Protein AF-A0A1E7HPQ3-F1 (afdb_monomer_lite)

Sequence (76 aa):
MLHYYRKQFLDYCQQADFSVRSIQALTIRLNELANFLKTQRIRSVKRVRYRHLIDFTADYNTPSIHVAKSRVWTLR

Radius of gyration: 12.92 Å; chains: 1; bounding box: 32×23×29 Å

Foldseek 3Di:
DLVVVLVVVLVVCVVVPNDPVRSVVSNVLSVLLVVLCVVVVNPDPVPDDLVSLLCSLQPRPNDDPVSSVVSVVVSD

Secondary structure (DSSP, 8-state):
-HHHHHHHHHHHHHHTT--HHHHHHHHHHHHHHHHHHHHTT---GGG--HHHHHHHHHTTT---HHHHHHHHHTT-

pLDDT: mean 87.76, std 6.76, range [59.81, 96.31]

Structure (mmCIF, N/CA/C/O backbone):
data_AF-A0A1E7HPQ3-F1
#
_entry.id   AF-A0A1E7HPQ3-F1
#
loop_
_atom_site.group_PDB
_atom_site.id
_atom_site.type_symbol
_atom_site.label_atom_id
_atom_site.label_alt_id
_atom_site.label_comp_id
_atom_site.label_asym_id
_atom_site.label_entity_id
_atom_site.label_seq_id
_atom_site.pdbx_PDB_ins_code
_atom_site.Cartn_x
_atom_site.Cartn_y
_atom_site.Cartn_z
_atom_site.occupancy
_atom_site.B_iso_or_equiv
_atom_site.auth_seq_id
_atom_site.auth_comp_id
_atom_site.auth_asym_id
_atom_site.auth_atom_id
_atom_site.pdbx_PDB_model_num
ATOM 1 N N . MET A 1 1 ? -2.009 8.595 12.007 1.00 59.81 1 MET A N 1
ATOM 2 C CA . MET A 1 1 ? -1.410 7.256 12.210 1.00 59.81 1 MET A CA 1
ATOM 3 C C . MET A 1 1 ? -0.981 6.600 10.898 1.00 59.81 1 MET A C 1
ATOM 5 O O . MET A 1 1 ? 0.208 6.401 10.722 1.00 59.81 1 MET A O 1
ATOM 9 N N . LEU A 1 2 ? -1.878 6.345 9.935 1.00 69.31 2 LEU A N 1
ATOM 10 C CA . LEU A 1 2 ? -1.492 5.742 8.643 1.00 69.31 2 LEU A CA 1
ATOM 11 C C . LEU A 1 2 ? -0.449 6.570 7.862 1.00 69.31 2 LEU A C 1
ATOM 13 O O . LEU A 1 2 ? 0.469 6.014 7.277 1.00 69.31 2 LEU A O 1
ATOM 17 N N . HIS A 1 3 ? -0.543 7.903 7.923 1.00 73.88 3 HIS A N 1
ATOM 18 C CA . HIS A 1 3 ? 0.439 8.813 7.319 1.00 73.88 3 HIS A CA 1
ATOM 19 C C . HIS A 1 3 ? 1.869 8.597 7.846 1.00 73.88 3 HIS A C 1
ATOM 21 O O . HIS A 1 3 ? 2.826 8.741 7.093 1.00 73.88 3 HIS A O 1
ATOM 27 N N . TYR A 1 4 ? 2.004 8.244 9.129 1.00 82.56 4 TYR A N 1
ATOM 28 C CA . TYR A 1 4 ? 3.296 8.009 9.772 1.00 82.56 4 TYR A CA 1
ATOM 29 C C . TYR A 1 4 ? 3.919 6.699 9.278 1.00 82.56 4 TYR A C 1
ATOM 31 O O . TYR A 1 4 ? 5.015 6.723 8.730 1.00 82.56 4 TYR A O 1
ATOM 39 N N . TYR A 1 5 ? 3.170 5.591 9.347 1.00 85.06 5 TYR A N 1
ATOM 40 C CA . TYR A 1 5 ? 3.630 4.292 8.841 1.00 85.06 5 TYR A CA 1
ATOM 41 C C . TYR A 1 5 ? 3.926 4.312 7.340 1.00 85.06 5 TYR A C 1
ATOM 43 O O . TYR A 1 5 ? 4.911 3.731 6.902 1.00 85.06 5 TYR A O 1
ATOM 51 N N . ARG A 1 6 ? 3.115 5.028 6.550 1.00 88.00 6 ARG A N 1
ATOM 52 C CA . ARG A 1 6 ? 3.359 5.212 5.114 1.00 88.00 6 ARG A CA 1
ATOM 53 C C . ARG A 1 6 ? 4.708 5.876 4.856 1.00 88.00 6 ARG A C 1
ATOM 55 O O . ARG A 1 6 ? 5.438 5.414 3.991 1.00 88.00 6 ARG A O 1
ATOM 62 N N . LYS A 1 7 ? 5.018 6.960 5.577 1.00 90.25 7 LYS A N 1
ATOM 63 C CA . LYS A 1 7 ? 6.288 7.672 5.406 1.00 90.25 7 LYS A CA 1
ATOM 64 C C . LYS A 1 7 ? 7.464 6.764 5.774 1.00 90.25 7 LYS A C 1
ATOM 66 O O . LYS A 1 7 ? 8.327 6.564 4.938 1.00 90.25 7 LYS A O 1
ATOM 71 N N . GLN A 1 8 ? 7.427 6.136 6.952 1.00 92.38 8 GLN A N 1
ATOM 72 C CA . GLN A 1 8 ? 8.484 5.213 7.386 1.00 92.38 8 GLN A CA 1
ATOM 73 C C . GLN A 1 8 ? 8.716 4.066 6.399 1.00 92.38 8 GLN A C 1
ATOM 75 O O . GLN A 1 8 ? 9.855 3.701 6.137 1.00 92.38 8 GLN A O 1
ATOM 80 N N . PHE A 1 9 ? 7.644 3.508 5.836 1.00 91.88 9 PHE A N 1
ATOM 81 C CA . PHE A 1 9 ? 7.750 2.442 4.849 1.00 91.88 9 PHE A CA 1
ATOM 82 C C . PHE A 1 9 ? 8.379 2.921 3.533 1.00 91.88 9 PHE A C 1
ATOM 84 O O . PHE A 1 9 ? 9.224 2.231 2.977 1.00 91.88 9 PHE A O 1
ATOM 91 N N . LEU A 1 10 ? 8.005 4.107 3.041 1.00 93.44 10 LEU A N 1
ATOM 92 C CA . LEU A 1 10 ? 8.609 4.676 1.831 1.00 93.44 10 LEU A CA 1
ATOM 93 C C . LEU A 1 10 ? 10.082 5.046 2.045 1.00 93.44 10 LEU A C 1
ATOM 95 O O . LEU A 1 10 ? 10.897 4.761 1.170 1.00 93.44 10 LEU A O 1
ATOM 99 N N . ASP A 1 11 ? 10.419 5.612 3.206 1.00 94.56 11 ASP A N 1
ATOM 100 C CA . ASP A 1 11 ? 11.799 5.917 3.597 1.00 94.56 11 ASP A CA 1
ATOM 101 C C . ASP A 1 11 ? 12.631 4.619 3.672 1.00 94.56 11 ASP A C 1
ATOM 103 O O . ASP A 1 11 ? 13.760 4.566 3.190 1.00 94.56 11 ASP A O 1
ATOM 107 N N . TYR A 1 12 ? 12.053 3.536 4.203 1.00 95.69 12 TYR A N 1
ATOM 108 C CA . TYR A 1 12 ? 12.676 2.211 4.190 1.00 95.69 12 TYR A CA 1
ATOM 109 C C . TYR A 1 12 ? 12.908 1.693 2.764 1.00 95.69 12 TYR A C 1
ATO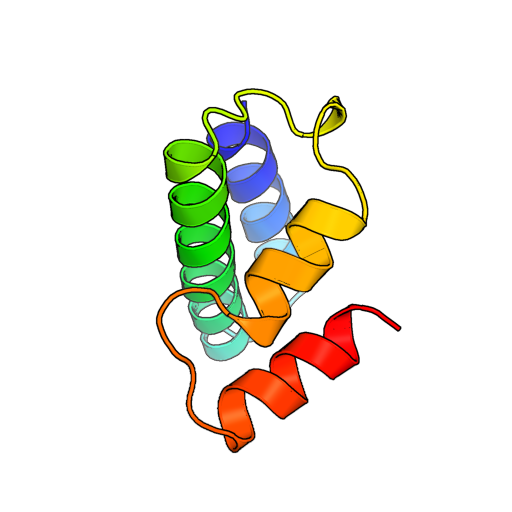M 111 O O . TYR A 1 12 ? 14.008 1.253 2.448 1.00 95.69 12 TYR A O 1
ATOM 119 N N . CYS A 1 13 ? 11.910 1.773 1.878 1.00 95.31 13 CYS A N 1
ATOM 120 C CA . CYS A 1 13 ? 12.070 1.342 0.486 1.00 95.31 13 CYS A CA 1
ATOM 121 C C . CYS A 1 13 ? 13.173 2.125 -0.240 1.00 95.31 13 CYS A C 1
ATOM 123 O O . CYS A 1 13 ? 13.892 1.545 -1.048 1.00 95.31 13 CYS A O 1
ATOM 125 N N . GLN A 1 14 ? 13.322 3.420 0.054 1.00 93.75 14 GLN A N 1
ATOM 126 C CA . GLN A 1 14 ? 14.419 4.236 -0.471 1.00 93.75 14 GLN A CA 1
ATOM 127 C C . GLN A 1 14 ? 15.785 3.734 -0.001 1.00 93.75 14 GLN A C 1
ATOM 129 O O . GLN A 1 14 ? 16.705 3.662 -0.805 1.00 93.75 14 GLN A O 1
ATOM 134 N N . GLN A 1 15 ? 15.910 3.364 1.275 1.00 96.00 15 GLN A N 1
ATOM 135 C CA . GLN A 1 15 ? 17.151 2.813 1.832 1.00 96.00 15 GLN A CA 1
ATOM 136 C C . GLN A 1 15 ? 17.442 1.384 1.357 1.00 96.00 15 GLN A C 1
ATOM 138 O O . GLN A 1 15 ? 18.592 0.965 1.357 1.00 96.00 15 GLN A O 1
ATOM 143 N N . ALA A 1 16 ? 16.415 0.635 0.957 1.00 96.00 16 ALA A N 1
ATOM 144 C CA . ALA A 1 16 ? 16.529 -0.722 0.432 1.00 96.00 16 ALA A CA 1
ATOM 145 C C . ALA A 1 16 ? 16.769 -0.768 -1.094 1.00 96.00 16 ALA A C 1
ATOM 147 O O . ALA A 1 16 ? 16.469 -1.781 -1.725 1.00 96.00 16 ALA A O 1
ATOM 148 N N . ASP A 1 17 ? 17.244 0.330 -1.694 1.00 95.38 17 ASP A N 1
ATOM 149 C CA . ASP A 1 17 ? 17.567 0.459 -3.123 1.00 95.38 17 ASP A CA 1
ATOM 150 C C . ASP A 1 17 ? 16.411 0.128 -4.086 1.00 95.38 17 ASP A C 1
ATOM 152 O O . ASP A 1 17 ? 16.603 -0.320 -5.222 1.00 95.38 17 ASP A O 1
ATOM 156 N N . PHE A 1 18 ? 15.164 0.385 -3.674 1.00 95.81 18 PHE A N 1
ATOM 157 C CA . PHE A 1 18 ? 14.035 0.273 -4.595 1.00 95.81 18 PHE A CA 1
ATOM 158 C C . PHE A 1 18 ? 14.158 1.333 -5.691 1.00 95.81 18 PHE A C 1
ATOM 160 O O . PHE A 1 18 ? 14.445 2.501 -5.430 1.00 95.81 18 PHE A O 1
ATOM 167 N N . SER A 1 19 ? 13.845 0.950 -6.933 1.00 96.31 19 SER A N 1
ATOM 168 C CA . SER A 1 19 ? 13.850 1.905 -8.042 1.00 96.31 19 SER A CA 1
ATOM 169 C C . SER A 1 19 ? 12.902 3.083 -7.776 1.00 96.31 19 SER A C 1
ATOM 171 O O . SER A 1 19 ? 11.827 2.920 -7.187 1.00 96.31 19 SER A O 1
ATOM 173 N N . VAL A 1 20 ? 13.245 4.263 -8.301 1.00 95.00 20 VAL A N 1
ATOM 174 C CA . VAL A 1 20 ? 12.392 5.464 -8.221 1.00 95.00 20 VAL A CA 1
ATOM 175 C C . VAL A 1 20 ? 10.976 5.171 -8.723 1.00 95.00 20 VAL A C 1
ATOM 177 O O . VAL A 1 20 ? 9.993 5.573 -8.100 1.00 95.00 20 VAL A O 1
ATOM 180 N N . ARG A 1 21 ? 10.859 4.401 -9.812 1.00 95.12 21 ARG A N 1
ATOM 181 C CA . ARG A 1 21 ? 9.569 3.996 -10.382 1.00 95.12 21 ARG A CA 1
ATOM 182 C C . ARG A 1 21 ? 8.766 3.125 -9.414 1.00 95.12 21 ARG A C 1
ATOM 184 O O . ARG A 1 21 ? 7.559 3.321 -9.280 1.00 95.12 21 ARG A O 1
ATOM 191 N N . SER A 1 22 ? 9.423 2.200 -8.715 1.00 92.75 22 SER A N 1
ATOM 192 C CA . SER A 1 22 ? 8.793 1.366 -7.685 1.00 92.75 22 SER A CA 1
ATOM 193 C C . SER A 1 22 ? 8.304 2.211 -6.510 1.00 92.75 22 SER A C 1
ATOM 195 O O . SER A 1 22 ? 7.163 2.053 -6.082 1.00 92.75 22 SER A O 1
ATOM 197 N N . ILE A 1 23 ? 9.115 3.158 -6.029 1.00 94.81 23 ILE A N 1
ATOM 198 C CA . ILE A 1 23 ? 8.745 4.068 -4.933 1.00 94.81 23 ILE A CA 1
ATOM 199 C C . ILE A 1 23 ? 7.542 4.934 -5.323 1.00 94.81 23 ILE A C 1
ATOM 201 O O . ILE A 1 23 ? 6.604 5.085 -4.537 1.00 94.81 23 ILE A O 1
ATOM 205 N N . GLN A 1 24 ? 7.523 5.471 -6.546 1.00 94.19 24 GLN A N 1
ATOM 206 C CA . GLN A 1 24 ? 6.387 6.236 -7.068 1.00 94.19 24 GLN A CA 1
ATOM 207 C C . GLN A 1 24 ? 5.116 5.382 -7.128 1.00 94.19 24 GLN A C 1
ATOM 209 O O . GLN A 1 24 ? 4.066 5.799 -6.632 1.00 94.19 24 GLN A O 1
ATOM 214 N N . ALA A 1 25 ? 5.211 4.165 -7.671 1.00 91.19 25 ALA A N 1
ATOM 215 C CA . ALA A 1 25 ? 4.084 3.241 -7.739 1.00 91.19 25 ALA A CA 1
ATOM 216 C C . ALA A 1 25 ? 3.547 2.890 -6.339 1.00 91.19 25 ALA A C 1
ATOM 218 O O . ALA A 1 25 ? 2.339 2.966 -6.104 1.00 91.19 25 ALA A O 1
ATOM 219 N N . LEU A 1 26 ? 4.434 2.580 -5.388 1.00 91.88 26 LEU A N 1
ATOM 220 C CA . LEU A 1 26 ? 4.077 2.316 -3.991 1.00 91.88 26 LEU A CA 1
ATOM 221 C C . LEU A 1 26 ? 3.415 3.531 -3.339 1.00 91.88 26 LEU A C 1
ATOM 223 O O . LEU A 1 26 ? 2.392 3.389 -2.673 1.00 91.88 26 LEU A O 1
ATOM 227 N N . THR A 1 27 ? 3.941 4.732 -3.575 1.00 93.62 27 THR A N 1
ATOM 228 C CA . THR A 1 27 ? 3.368 5.981 -3.055 1.00 93.62 27 THR A CA 1
ATOM 229 C C . THR A 1 27 ? 1.926 6.164 -3.523 1.00 93.62 27 THR A C 1
ATOM 231 O O . THR A 1 27 ? 1.046 6.438 -2.705 1.00 93.62 27 THR A O 1
ATOM 234 N N . ILE A 1 28 ? 1.659 5.957 -4.817 1.00 91.00 28 ILE A N 1
ATOM 235 C CA . ILE A 1 28 ? 0.306 6.036 -5.386 1.00 91.00 28 ILE A CA 1
ATOM 236 C C . ILE A 1 28 ? -0.615 5.013 -4.710 1.00 91.00 28 ILE A C 1
ATOM 238 O O . ILE A 1 28 ? -1.676 5.383 -4.205 1.00 91.00 28 ILE A O 1
ATOM 242 N N . ARG A 1 29 ? -0.199 3.745 -4.616 1.00 88.25 29 ARG A N 1
ATOM 243 C CA . ARG A 1 29 ? -1.018 2.678 -4.011 1.00 88.25 29 ARG A CA 1
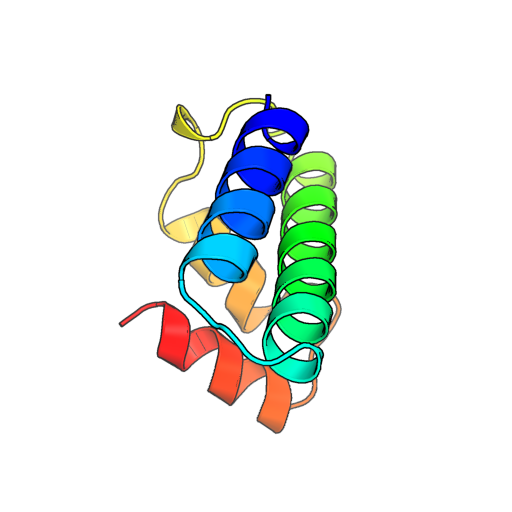ATOM 244 C C . ARG A 1 29 ? -1.291 2.899 -2.526 1.00 88.25 29 ARG A C 1
ATOM 246 O O . ARG A 1 29 ? -2.414 2.692 -2.069 1.00 88.25 29 ARG A O 1
ATOM 253 N N . LEU A 1 30 ? -0.307 3.374 -1.770 1.00 91.00 30 LEU A N 1
ATOM 254 C CA . LEU A 1 30 ? -0.483 3.690 -0.353 1.00 91.00 30 LEU A CA 1
ATOM 255 C C . LEU A 1 30 ? -1.404 4.899 -0.147 1.00 91.00 30 LEU A C 1
ATOM 257 O O . LEU A 1 30 ? -2.139 4.945 0.840 1.00 91.00 30 LEU A O 1
ATOM 261 N N . ASN A 1 31 ? -1.402 5.864 -1.070 1.00 91.12 31 ASN A N 1
ATOM 262 C CA . ASN A 1 31 ? -2.351 6.979 -1.059 1.00 91.12 31 ASN A CA 1
ATOM 263 C C . ASN A 1 31 ? -3.780 6.517 -1.366 1.00 91.12 31 ASN A C 1
ATOM 265 O O . ASN A 1 31 ? -4.711 6.932 -0.674 1.00 91.12 31 ASN A O 1
ATOM 269 N N . GLU A 1 32 ? -3.955 5.627 -2.345 1.00 90.44 32 GLU A N 1
ATOM 270 C CA . GLU A 1 32 ? -5.243 4.991 -2.638 1.00 90.44 32 GLU A CA 1
ATOM 271 C C . GLU A 1 32 ? -5.789 4.259 -1.405 1.00 90.44 32 GLU A C 1
ATOM 273 O O . GLU A 1 32 ? -6.919 4.521 -0.990 1.00 90.44 32 GLU A O 1
ATOM 278 N N . LEU A 1 33 ? -4.967 3.414 -0.771 1.00 89.06 33 LEU A N 1
ATOM 279 C CA . LEU A 1 33 ? -5.337 2.691 0.448 1.00 89.06 33 LEU A CA 1
ATOM 280 C C . LEU A 1 33 ? -5.685 3.652 1.590 1.00 89.06 33 LEU A C 1
ATOM 282 O O . LEU A 1 33 ? -6.663 3.450 2.308 1.00 89.06 33 LEU A O 1
ATOM 286 N N . ALA A 1 34 ? -4.914 4.728 1.755 1.00 90.31 34 ALA A N 1
ATOM 287 C CA . ALA A 1 34 ? -5.187 5.734 2.773 1.00 90.31 34 ALA A CA 1
ATOM 288 C C . ALA A 1 34 ? -6.542 6.414 2.584 1.00 90.31 34 ALA A C 1
ATOM 290 O O . ALA A 1 34 ? -7.251 6.653 3.563 1.00 90.3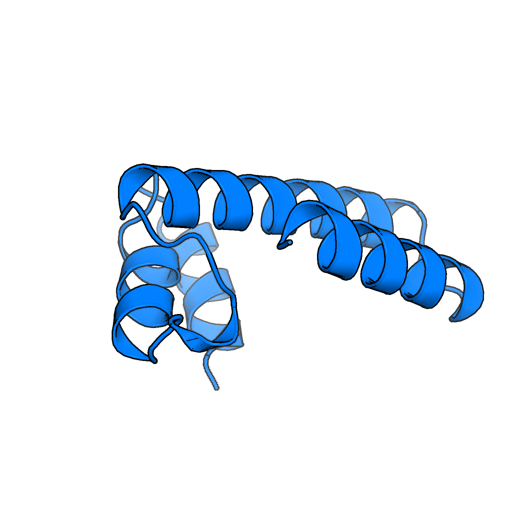1 34 ALA A O 1
ATOM 291 N N . ASN A 1 35 ? -6.905 6.715 1.342 1.00 90.69 35 ASN A N 1
ATOM 292 C CA . ASN A 1 35 ? -8.193 7.311 1.025 1.00 90.69 35 ASN A CA 1
ATOM 293 C C . ASN A 1 35 ? -9.336 6.312 1.233 1.00 90.69 35 ASN A C 1
ATOM 295 O O . ASN A 1 35 ? -10.318 6.667 1.881 1.00 90.69 35 ASN A O 1
ATOM 299 N N . PHE A 1 36 ? -9.171 5.053 0.822 1.00 91.62 36 PHE A N 1
ATOM 300 C CA . PHE A 1 36 ? -10.140 3.992 1.105 1.00 91.62 36 PHE A CA 1
ATOM 301 C C . PHE A 1 36 ? -10.395 3.818 2.612 1.00 91.62 36 PHE A C 1
ATOM 303 O O . PHE A 1 36 ? -11.533 3.800 3.072 1.00 91.62 36 PHE A O 1
ATOM 310 N N . LEU A 1 37 ? -9.344 3.762 3.431 1.00 90.81 37 LEU A N 1
ATOM 311 C CA . LEU A 1 37 ? -9.519 3.624 4.880 1.00 90.81 37 LEU A CA 1
ATOM 312 C C . LEU A 1 37 ? -10.228 4.840 5.498 1.00 90.81 37 LEU A C 1
ATOM 314 O O . LEU A 1 37 ? -10.997 4.681 6.451 1.00 90.81 37 LEU A O 1
ATOM 318 N N . LYS A 1 38 ? -10.028 6.046 4.943 1.00 90.31 38 LYS A N 1
ATOM 319 C CA . LYS A 1 38 ? -10.775 7.246 5.351 1.00 90.31 38 LYS A CA 1
ATOM 320 C C . LYS A 1 38 ? -12.263 7.134 5.018 1.00 90.31 38 LYS A C 1
ATOM 322 O O . LYS A 1 38 ? -13.066 7.473 5.887 1.00 90.31 38 LYS A O 1
ATOM 327 N N . THR A 1 39 ? -12.642 6.647 3.830 1.00 91.06 39 THR A N 1
ATOM 328 C CA . THR A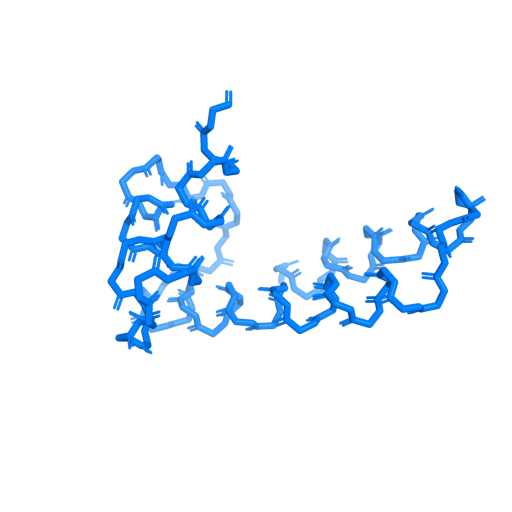 1 39 ? -14.066 6.483 3.465 1.00 91.06 39 THR A CA 1
ATOM 329 C C . THR A 1 39 ? -14.762 5.466 4.371 1.00 91.06 39 THR A C 1
ATOM 331 O O . THR A 1 39 ? -15.888 5.697 4.801 1.00 91.06 39 THR A O 1
ATOM 334 N N . GLN A 1 40 ? -14.044 4.421 4.791 1.00 90.06 40 GLN A N 1
ATOM 335 C CA . GLN A 1 40 ? -14.511 3.426 5.765 1.00 90.06 40 GLN A CA 1
ATOM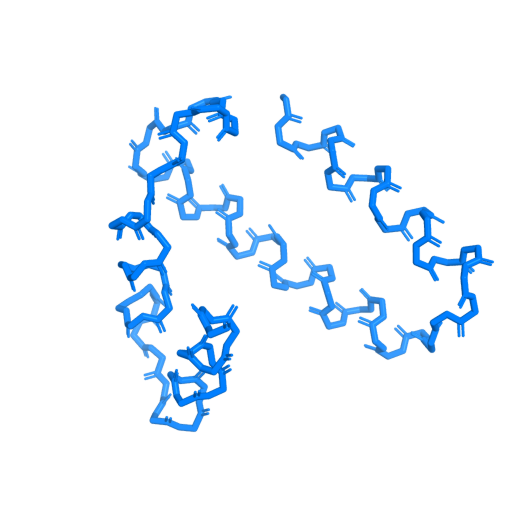 336 C C . GLN A 1 40 ? -14.455 3.905 7.233 1.00 90.06 40 GLN A C 1
ATOM 338 O O . GLN A 1 40 ? -14.753 3.144 8.155 1.00 90.06 40 GLN A O 1
ATOM 343 N N . ARG A 1 41 ? -14.053 5.162 7.489 1.00 91.06 41 ARG A N 1
ATOM 344 C CA . ARG A 1 41 ? -13.859 5.753 8.833 1.00 91.06 41 ARG A CA 1
ATOM 345 C C . ARG A 1 41 ? -12.886 4.959 9.726 1.00 91.06 41 ARG A C 1
ATOM 347 O O . ARG A 1 41 ? -12.942 5.036 10.957 1.00 91.06 41 ARG A O 1
ATOM 354 N N . ILE A 1 42 ? -11.942 4.234 9.126 1.00 90.06 42 ILE A N 1
ATOM 355 C CA . ILE A 1 42 ? -10.916 3.456 9.825 1.00 90.06 42 ILE A CA 1
ATOM 356 C C . ILE A 1 42 ? -9.718 4.362 10.120 1.00 90.06 42 ILE A C 1
ATOM 358 O O . ILE A 1 42 ? -8.963 4.752 9.234 1.00 90.06 42 ILE A O 1
ATOM 362 N N . ARG A 1 43 ? -9.521 4.695 11.400 1.00 85.31 43 ARG A N 1
ATOM 363 C CA . ARG A 1 43 ? -8.468 5.635 11.839 1.00 85.31 43 ARG A CA 1
ATOM 364 C C . ARG A 1 43 ? -7.163 4.969 12.296 1.00 85.31 43 ARG A C 1
ATOM 366 O O . ARG A 1 43 ? -6.167 5.662 12.496 1.00 85.31 43 ARG A O 1
ATOM 373 N N . SER A 1 44 ? -7.155 3.646 12.464 1.00 85.56 44 SER A N 1
ATOM 374 C CA . SER A 1 44 ? -6.008 2.877 12.965 1.00 85.56 44 SER A CA 1
ATOM 375 C C . SER A 1 44 ? -5.766 1.638 12.113 1.00 85.56 44 SER A C 1
ATOM 377 O O . SER A 1 44 ? -6.712 0.925 11.784 1.00 85.56 44 SER A O 1
ATOM 379 N N . VAL A 1 45 ? -4.493 1.357 11.816 1.00 85.00 45 VAL A N 1
ATOM 380 C CA . VAL A 1 45 ? -4.068 0.162 11.067 1.00 85.00 45 VAL A CA 1
ATOM 381 C C . VAL A 1 45 ? -4.483 -1.116 11.795 1.00 85.00 45 VAL A C 1
ATOM 383 O O . VAL A 1 45 ? -4.927 -2.062 11.163 1.00 85.00 45 VAL A O 1
ATOM 386 N N . LYS A 1 46 ? -4.476 -1.108 13.135 1.00 88.12 46 LYS A N 1
ATOM 387 C CA . LYS A 1 46 ? -4.912 -2.249 13.960 1.00 88.12 46 LYS A CA 1
ATOM 388 C C . LYS A 1 46 ? -6.392 -2.614 13.777 1.00 88.12 46 LYS A C 1
ATOM 390 O O . LYS A 1 46 ? -6.814 -3.684 14.190 1.00 88.12 46 LYS A O 1
ATOM 395 N N . ARG A 1 47 ? -7.197 -1.717 13.196 1.00 90.94 47 ARG A N 1
ATOM 396 C CA . ARG A 1 47 ? -8.620 -1.946 12.895 1.00 90.94 47 ARG A CA 1
ATOM 397 C C . ARG A 1 47 ? -8.851 -2.404 11.452 1.00 90.94 47 ARG A C 1
ATOM 399 O O . ARG A 1 47 ? -9.998 -2.626 11.060 1.00 90.94 47 ARG A O 1
ATOM 406 N N . VAL A 1 48 ? -7.792 -2.511 10.651 1.00 91.31 48 VAL A N 1
ATOM 407 C CA . VAL A 1 48 ? -7.866 -3.077 9.305 1.00 91.31 48 VAL A CA 1
ATOM 408 C C . VAL A 1 48 ? -8.055 -4.583 9.449 1.00 91.31 48 VAL A C 1
ATOM 410 O O . VAL A 1 48 ? -7.268 -5.262 10.095 1.00 91.31 48 VAL A O 1
ATOM 413 N N . ARG A 1 49 ? -9.146 -5.088 8.875 1.00 92.50 49 ARG A N 1
ATOM 414 C CA . ARG A 1 49 ? -9.483 -6.510 8.828 1.00 92.50 49 ARG A CA 1
ATOM 415 C C . ARG A 1 49 ? -9.277 -7.000 7.408 1.00 92.50 49 ARG A C 1
ATOM 417 O O . ARG A 1 49 ? -9.367 -6.203 6.475 1.00 92.50 49 ARG A O 1
ATOM 424 N N . TYR A 1 50 ? -9.122 -8.309 7.248 1.00 89.56 50 TYR A N 1
ATOM 425 C CA . TYR A 1 50 ? -8.968 -8.931 5.934 1.00 89.56 50 TYR A CA 1
ATOM 426 C C . TYR A 1 50 ? -10.089 -8.547 4.955 1.00 89.56 50 TYR A C 1
ATOM 428 O O . TYR A 1 50 ? -9.810 -8.205 3.813 1.00 89.56 50 TYR A O 1
ATOM 436 N N . ARG A 1 51 ? -11.343 -8.448 5.427 1.00 90.62 51 ARG A N 1
ATOM 437 C CA . ARG A 1 51 ? -12.465 -7.978 4.594 1.00 90.62 51 ARG A CA 1
ATOM 438 C C . ARG A 1 51 ? -12.231 -6.591 3.990 1.00 90.62 51 ARG A C 1
ATOM 440 O O . ARG A 1 51 ? -12.484 -6.402 2.816 1.00 90.62 51 ARG A O 1
ATOM 447 N N . HIS A 1 52 ? -11.671 -5.649 4.751 1.00 91.62 52 HIS A N 1
ATOM 448 C CA . HIS A 1 52 ? -11.372 -4.314 4.221 1.00 91.62 52 HIS A CA 1
ATOM 449 C C . HIS A 1 52 ? -10.296 -4.366 3.121 1.00 91.62 52 HIS A C 1
ATOM 451 O O . HIS A 1 52 ? -10.292 -3.528 2.228 1.00 91.62 52 HIS A O 1
ATOM 457 N N . LEU A 1 53 ? -9.377 -5.335 3.183 1.00 90.00 53 LEU A N 1
ATOM 458 C CA . LEU A 1 53 ? -8.373 -5.543 2.140 1.00 90.00 53 LEU A CA 1
ATOM 459 C C . LEU A 1 53 ? -8.998 -6.165 0.881 1.00 90.00 53 LEU A C 1
ATOM 461 O O . LEU A 1 53 ? -8.662 -5.749 -0.225 1.00 90.00 53 LEU A O 1
ATOM 465 N N . ILE A 1 54 ? -9.950 -7.092 1.032 1.00 89.69 54 ILE A N 1
ATOM 466 C CA . ILE A 1 54 ? -10.752 -7.612 -0.089 1.00 89.69 54 ILE A CA 1
ATOM 467 C C . ILE A 1 54 ? -11.513 -6.466 -0.762 1.00 89.69 54 ILE A C 1
ATOM 469 O O . ILE A 1 54 ? -11.321 -6.236 -1.952 1.00 89.69 54 ILE A O 1
ATOM 473 N N . ASP A 1 55 ? -12.276 -5.691 0.012 1.00 90.38 55 ASP A N 1
ATOM 474 C CA . ASP A 1 55 ? -13.071 -4.562 -0.488 1.00 90.38 55 ASP A CA 1
ATOM 475 C C . ASP A 1 55 ? -12.180 -3.541 -1.238 1.00 90.38 55 ASP A C 1
ATOM 477 O O . ASP A 1 55 ? -12.547 -3.004 -2.285 1.00 90.38 55 ASP A O 1
ATOM 481 N N . PHE A 1 56 ? -10.960 -3.296 -0.741 1.00 90.00 56 PHE A N 1
ATOM 482 C CA . PHE A 1 56 ? -9.985 -2.428 -1.407 1.00 90.00 56 PHE A CA 1
ATOM 483 C C . PHE A 1 56 ? -9.459 -3.006 -2.730 1.00 90.00 56 PHE A C 1
ATOM 485 O O . PHE A 1 56 ? -9.271 -2.280 -3.708 1.00 90.00 56 PHE A O 1
ATOM 492 N N . THR A 1 57 ? -9.162 -4.302 -2.766 1.00 86.31 57 THR A N 1
ATOM 493 C CA . THR A 1 57 ? -8.527 -4.920 -3.936 1.00 86.31 57 THR A CA 1
ATOM 494 C C . THR A 1 57 ? -9.509 -5.229 -5.058 1.00 86.31 57 THR A C 1
ATOM 496 O O . THR A 1 57 ? -9.136 -5.065 -6.222 1.00 86.31 57 THR A O 1
ATOM 499 N N . ALA A 1 58 ? -10.740 -5.613 -4.716 1.00 82.81 58 ALA A N 1
ATOM 500 C CA . ALA A 1 58 ? -11.794 -5.953 -5.664 1.00 82.81 58 ALA A CA 1
ATOM 501 C C . ALA A 1 58 ? -12.533 -4.710 -6.183 1.00 82.81 58 ALA A C 1
ATOM 503 O O . ALA A 1 58 ? -12.615 -4.513 -7.395 1.00 82.81 58 ALA A O 1
ATOM 504 N N . ASP A 1 59 ? -12.993 -3.837 -5.281 1.00 80.25 59 ASP A N 1
ATOM 505 C CA . ASP A 1 59 ? -14.076 -2.899 -5.616 1.00 80.25 59 ASP A CA 1
ATOM 506 C C . ASP A 1 59 ? -13.667 -1.421 -5.553 1.00 80.25 59 ASP A C 1
ATOM 508 O O . ASP A 1 59 ? -14.322 -0.552 -6.138 1.00 80.25 59 ASP A O 1
ATOM 512 N N . TYR A 1 60 ? -12.570 -1.089 -4.864 1.00 83.31 60 TYR A N 1
ATOM 513 C CA . TYR A 1 60 ? -12.212 0.311 -4.650 1.00 83.31 60 TYR A CA 1
ATOM 514 C C . TYR A 1 60 ? -11.816 1.039 -5.941 1.00 83.31 60 TYR A C 1
ATOM 516 O O . TYR A 1 60 ? -10.810 0.717 -6.588 1.00 83.31 60 TYR A O 1
ATOM 524 N N . ASN A 1 61 ? -12.573 2.102 -6.231 1.00 83.00 61 ASN A N 1
ATOM 525 C CA . ASN A 1 61 ? -12.439 2.969 -7.402 1.00 83.00 61 ASN A CA 1
ATOM 526 C C . ASN A 1 61 ? -12.671 2.243 -8.738 1.00 83.00 61 ASN A C 1
ATOM 528 O O . ASN A 1 61 ? -11.998 2.566 -9.715 1.00 83.00 61 ASN A O 1
ATOM 532 N N . THR A 1 62 ? -13.564 1.239 -8.738 1.00 81.81 62 THR A N 1
ATOM 533 C CA . THR A 1 62 ? -14.010 0.504 -9.940 1.00 81.81 62 THR A CA 1
ATOM 534 C C . THR A 1 62 ? -12.846 0.144 -10.875 1.00 81.81 62 THR A C 1
ATOM 536 O O . THR A 1 62 ? -12.773 0.617 -12.013 1.00 81.81 62 THR A O 1
ATOM 539 N N . PRO A 1 63 ? -11.873 -0.649 -10.383 1.00 82.06 63 PRO A N 1
ATOM 540 C CA . PRO A 1 63 ? -10.647 -0.909 -11.121 1.00 82.06 63 PRO A CA 1
ATOM 541 C C . PRO A 1 63 ? -10.934 -1.678 -12.414 1.00 82.06 63 PRO A C 1
ATOM 543 O O . PRO A 1 63 ? -11.802 -2.546 -12.463 1.00 82.06 63 PRO A O 1
ATOM 546 N N . SER A 1 64 ? -10.138 -1.427 -13.457 1.00 84.25 64 SER A N 1
ATOM 547 C CA . SER A 1 64 ? -10.144 -2.301 -14.634 1.00 84.25 64 SER A CA 1
ATOM 548 C C . SER A 1 64 ? -9.717 -3.722 -14.250 1.00 84.25 64 SER A C 1
ATOM 550 O O . SER A 1 64 ? -8.977 -3.919 -13.283 1.00 84.25 64 SER A O 1
ATOM 552 N N . ILE A 1 65 ? -10.116 -4.721 -15.041 1.00 81.94 65 ILE A N 1
ATOM 553 C CA . ILE A 1 65 ? -9.834 -6.144 -14.770 1.00 81.94 65 ILE A CA 1
ATOM 554 C C . ILE A 1 65 ? -8.334 -6.402 -14.542 1.00 81.94 65 ILE A C 1
ATOM 556 O O . ILE A 1 65 ? -7.959 -7.165 -13.652 1.00 81.94 65 ILE A O 1
ATOM 560 N N . HIS A 1 66 ? -7.455 -5.730 -15.290 1.00 81.31 66 HIS A N 1
ATOM 561 C CA . HIS A 1 66 ? -6.002 -5.857 -15.127 1.00 81.31 66 HIS A CA 1
ATOM 562 C C . HIS A 1 66 ? -5.510 -5.322 -13.774 1.00 81.31 66 HIS A C 1
ATOM 564 O O . HIS A 1 66 ? -4.652 -5.935 -13.135 1.00 81.31 66 HIS A O 1
ATOM 570 N N . VAL A 1 67 ? -6.075 -4.202 -13.317 1.00 79.69 67 VAL A N 1
ATOM 571 C CA . VAL A 1 67 ? -5.746 -3.600 -12.020 1.00 79.69 67 VAL A CA 1
ATOM 572 C C . VAL A 1 67 ? -6.315 -4.442 -10.880 1.00 79.69 67 VAL A C 1
ATOM 574 O O . VAL A 1 67 ? -5.590 -4.720 -9.926 1.00 79.69 67 VAL A O 1
ATOM 577 N N . ALA A 1 68 ? -7.562 -4.905 -11.000 1.00 82.25 68 ALA A N 1
ATOM 578 C CA . ALA A 1 68 ? -8.198 -5.795 -10.032 1.00 82.25 68 ALA A CA 1
ATOM 579 C C . ALA A 1 68 ? -7.390 -7.089 -9.861 1.00 82.25 68 ALA A C 1
ATOM 581 O O . ALA A 1 68 ? -7.036 -7.460 -8.745 1.00 82.25 68 ALA A O 1
ATOM 582 N N . LYS A 1 69 ? -6.987 -7.724 -10.972 1.00 82.56 69 LYS A N 1
ATOM 583 C CA . LYS A 1 69 ? -6.160 -8.936 -10.951 1.00 82.56 69 LYS A CA 1
ATOM 584 C C . LYS A 1 69 ? -4.847 -8.697 -10.207 1.00 82.56 69 LYS A C 1
ATOM 586 O O . LYS A 1 69 ? -4.536 -9.442 -9.285 1.00 82.56 69 LYS A O 1
ATOM 591 N N . SER A 1 70 ? -4.103 -7.646 -10.558 1.00 81.12 70 SER A N 1
ATOM 592 C CA . SER A 1 70 ? -2.849 -7.304 -9.871 1.00 81.12 70 SER A CA 1
ATOM 593 C C . SER A 1 70 ? -3.047 -7.062 -8.372 1.00 81.12 70 SER A C 1
ATOM 595 O O . SER A 1 70 ? -2.227 -7.518 -7.582 1.00 81.12 70 SER A O 1
ATOM 597 N N . ARG A 1 71 ? -4.130 -6.387 -7.972 1.00 82.38 71 ARG A N 1
ATOM 598 C CA . ARG A 1 71 ? -4.451 -6.122 -6.564 1.00 82.38 71 ARG A C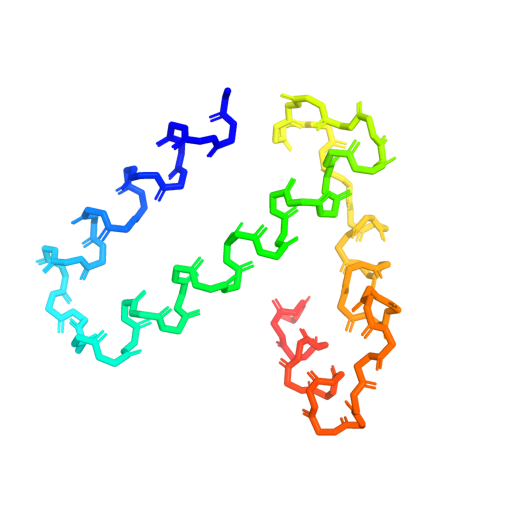A 1
ATOM 599 C C . ARG A 1 71 ? -4.803 -7.400 -5.801 1.00 82.38 71 ARG A C 1
ATOM 601 O O . ARG A 1 71 ? -4.269 -7.610 -4.719 1.00 82.38 71 ARG A O 1
ATOM 608 N N . VAL A 1 72 ? -5.632 -8.277 -6.363 1.00 82.50 72 VAL A N 1
ATOM 609 C CA . VAL A 1 72 ? -6.001 -9.557 -5.728 1.00 82.50 72 VAL A CA 1
ATOM 610 C C . VAL A 1 72 ? -4.768 -10.431 -5.479 1.00 82.50 72 VAL A C 1
ATOM 612 O O . VAL A 1 72 ? -4.665 -11.049 -4.423 1.00 82.50 72 VAL A O 1
ATOM 615 N N . TRP A 1 73 ? -3.791 -10.430 -6.394 1.00 81.56 73 TRP A N 1
ATOM 616 C CA . TRP A 1 73 ? -2.524 -11.146 -6.190 1.00 81.56 73 TRP A CA 1
ATOM 617 C C . TRP A 1 73 ? -1.725 -10.665 -4.972 1.00 81.56 73 TRP A C 1
ATOM 619 O O . TRP A 1 73 ? -0.959 -11.450 -4.431 1.00 81.56 73 TRP A O 1
ATOM 629 N N . THR A 1 74 ? -1.918 -9.427 -4.504 1.00 80.38 74 THR A N 1
ATOM 630 C CA . THR A 1 74 ? -1.240 -8.911 -3.297 1.00 80.38 74 THR A CA 1
ATOM 631 C C . THR A 1 74 ? -1.868 -9.374 -1.978 1.00 80.38 74 THR A C 1
ATOM 633 O O . THR A 1 74 ? -1.317 -9.090 -0.920 1.00 80.38 74 THR A O 1
ATOM 636 N N . LEU A 1 75 ? -3.020 -10.059 -2.023 1.00 79.88 75 LEU A N 1
ATOM 637 C CA . LEU A 1 75 ? -3.669 -10.644 -0.840 1.00 79.88 75 LEU A CA 1
ATOM 638 C C . LEU A 1 75 ? -3.296 -12.108 -0.586 1.00 79.88 75 LEU A C 1
ATOM 640 O O . LEU A 1 75 ? -3.810 -12.686 0.375 1.00 79.88 75 LEU A O 1
ATOM 644 N N . ARG A 1 76 ? -2.485 -12.707 -1.462 1.00 69.25 76 ARG A N 1
ATOM 645 C CA . ARG A 1 76 ? -1.893 -14.033 -1.262 1.00 69.25 76 ARG A CA 1
ATOM 646 C C . ARG A 1 76 ? -0.568 -13.899 -0.534 1.00 69.25 76 ARG A C 1
ATOM 648 O O . ARG A 1 76 ? -0.331 -14.754 0.341 1.00 69.25 76 ARG A O 1
#